Protein AF-A0A2Z6N8Q6-F1 (afdb_monomer_lite)

pLDDT: mean 92.44, std 11.27, range [33.12, 98.38]

Radius of gyration: 13.83 Å; chains: 1; bounding box: 42×29×34 Å

Secondary structure (DSSP, 8-state):
-------SSPPBSSSS-TTTHHHHTTT--SEEEEE-SS-TTTS-BTTB-HHHHHHHHHHHTSS-SEEEEEEESSGGG-TTS----HHHIIIIIHHHHTTSTTEEEEEEE-HHHHHHH-HHHHHTTT-

Sequence (127 aa):
MNADKTSYQPPQCPYPDAHLDTAIQTGLFDFVWVQFYNNPQCQYSSGNTANLVNAWNQWTSSAAKQVFLGVPANDAAAPSGGFIPSDVLISQVLPAIKGSAKYGGVMIWDRFNDGQSGYSNAIKGSV

InterPro domains:
  IPR001223 Glycoside hydrolase family 18, catalytic domain [PS51910] (1-127)
  IPR017853 Glycoside hydrolase superfamily [SSF51445] (11-123)

Foldseek 3Di:
DLDQDEDPDAFELPPPGPPCQVVQQVLSHQEGEYAQALDPQQADDVPDCPSVLVSLVRVLPISHQAYAYEAELDCVLGVSDRHDPLCCCQPPVCVSNVVRNRHPYYHYRDPVSCVVNVSCVSNVVRD

Structure (mmCIF, N/CA/C/O backbone):
data_AF-A0A2Z6N8Q6-F1
#
_entry.id   AF-A0A2Z6N8Q6-F1
#
loop_
_atom_site.group_PDB
_atom_site.id
_atom_site.type_symbol
_atom_site.label_atom_id
_atom_site.label_alt_id
_atom_site.label_comp_id
_atom_site.label_asym_id
_atom_site.label_entity_id
_atom_site.label_seq_id
_atom_site.pdbx_PDB_ins_code
_atom_site.Cartn_x
_atom_site.Cartn_y
_atom_site.Cartn_z
_atom_site.occupancy
_atom_site.B_iso_or_equiv
_atom_site.auth_seq_id
_atom_site.auth_comp_id
_atom_site.auth_asym_id
_atom_site.auth_atom_id
_atom_site.pdbx_PDB_model_num
ATOM 1 N N . MET A 1 1 ? -29.214 6.146 2.034 1.00 33.12 1 MET A N 1
ATOM 2 C CA . MET A 1 1 ? -27.988 6.399 1.253 1.00 33.12 1 MET A CA 1
ATOM 3 C C . MET A 1 1 ? -26.936 6.883 2.233 1.00 33.12 1 MET A C 1
ATOM 5 O O . MET A 1 1 ? -27.009 8.031 2.646 1.00 33.12 1 MET A O 1
ATOM 9 N N . ASN A 1 2 ? -26.044 6.006 2.690 1.00 38.56 2 ASN A N 1
ATOM 10 C CA . ASN A 1 2 ? -24.854 6.458 3.408 1.00 38.56 2 ASN A CA 1
ATOM 11 C C . ASN A 1 2 ? -23.833 6.769 2.322 1.00 38.56 2 ASN A C 1
ATOM 13 O O . ASN A 1 2 ? -23.451 5.868 1.585 1.00 38.56 2 ASN A O 1
ATOM 17 N N . ALA A 1 3 ? -23.513 8.046 2.139 1.00 46.75 3 ALA A N 1
ATOM 18 C CA . ALA A 1 3 ? -22.401 8.420 1.284 1.00 46.75 3 ALA A CA 1
ATOM 19 C C . ALA A 1 3 ? -21.127 7.865 1.927 1.00 46.75 3 ALA A C 1
ATOM 21 O O . ALA A 1 3 ? -20.883 8.155 3.102 1.00 46.75 3 ALA A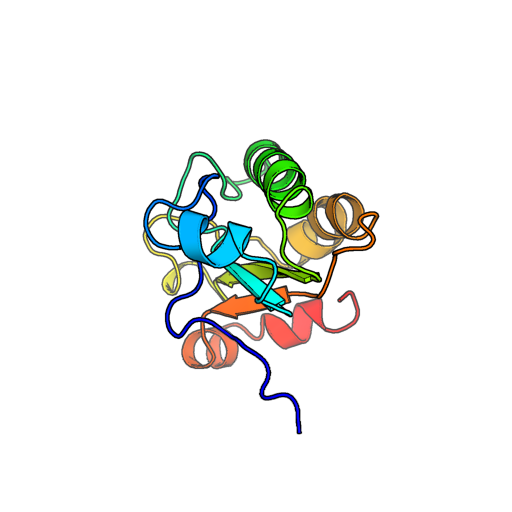 O 1
ATOM 22 N N . ASP A 1 4 ? -20.364 7.069 1.180 1.00 56.06 4 ASP A N 1
ATOM 23 C CA . ASP A 1 4 ? -19.046 6.605 1.603 1.00 56.06 4 ASP A CA 1
ATOM 24 C C . ASP A 1 4 ? -18.207 7.836 1.961 1.00 56.06 4 ASP A C 1
ATOM 26 O O . ASP A 1 4 ? -17.967 8.718 1.129 1.00 56.06 4 ASP A O 1
ATOM 30 N N . LYS A 1 5 ? -17.814 7.954 3.230 1.00 61.53 5 LYS A N 1
ATOM 31 C CA . LYS A 1 5 ? -17.002 9.087 3.679 1.00 61.53 5 LYS A CA 1
ATOM 32 C C . LYS A 1 5 ? -15.554 8.768 3.358 1.00 61.53 5 LYS A C 1
ATOM 34 O O . LYS A 1 5 ? -14.880 8.118 4.147 1.00 61.53 5 LYS A O 1
ATOM 39 N N . THR A 1 6 ? -15.092 9.205 2.193 1.00 60.78 6 THR A N 1
ATOM 40 C CA . THR A 1 6 ? -13.686 9.145 1.775 1.00 60.78 6 THR A CA 1
ATOM 41 C C . THR A 1 6 ? -13.063 10.538 1.815 1.00 60.78 6 THR A C 1
ATOM 43 O O . THR A 1 6 ? -13.693 11.516 1.415 1.00 60.78 6 THR A O 1
ATOM 46 N N . SER A 1 7 ? -11.820 10.644 2.286 1.00 60.69 7 SER A N 1
ATOM 47 C CA . SER A 1 7 ? -11.064 11.902 2.243 1.00 60.69 7 SER A CA 1
ATOM 48 C C . SER A 1 7 ? -10.609 12.194 0.809 1.00 60.69 7 SER A C 1
ATOM 50 O O . SER A 1 7 ? -10.206 11.275 0.100 1.00 60.69 7 SER A O 1
ATOM 52 N N . TYR A 1 8 ? -10.640 13.465 0.385 1.00 66.00 8 TYR A N 1
ATOM 53 C CA . TYR A 1 8 ? -10.129 13.893 -0.930 1.00 66.00 8 TYR A CA 1
ATOM 54 C C . TYR A 1 8 ? -8.608 13.712 -1.048 1.00 66.00 8 TYR A C 1
ATOM 56 O O . TYR A 1 8 ? -8.090 13.463 -2.134 1.00 66.00 8 TYR A O 1
ATOM 64 N N . GLN A 1 9 ? -7.893 13.814 0.076 1.00 77.44 9 GLN A N 1
ATOM 65 C CA . GLN A 1 9 ? -6.479 13.466 0.161 1.00 77.44 9 GLN A CA 1
ATOM 66 C C . GLN A 1 9 ? -6.318 12.175 0.969 1.00 77.44 9 GLN A C 1
ATOM 68 O O . GLN A 1 9 ? -6.786 12.121 2.109 1.00 77.44 9 GLN A O 1
ATOM 73 N N . PRO A 1 10 ? -5.686 11.132 0.411 1.00 87.56 10 PRO A N 1
ATOM 74 C CA . PRO A 1 10 ? -5.388 9.923 1.163 1.00 87.56 10 PRO A CA 1
ATOM 75 C C . PRO A 1 10 ? -4.301 10.190 2.223 1.00 87.56 10 PRO A C 1
ATOM 77 O O . PRO A 1 10 ? -3.358 10.929 1.931 1.00 87.56 10 PRO A O 1
ATOM 80 N N . PRO A 1 11 ? -4.383 9.600 3.432 1.00 93.44 11 PRO A N 1
ATOM 81 C CA . PRO A 1 11 ? -3.333 9.739 4.441 1.00 93.44 11 PRO A CA 1
ATOM 82 C C . PRO A 1 11 ? -1.996 9.158 3.964 1.00 93.44 11 PRO A C 1
ATOM 84 O O . PRO A 1 11 ? -1.958 8.222 3.159 1.00 93.44 11 PRO A O 1
ATOM 87 N N . GLN A 1 12 ? -0.893 9.697 4.473 1.00 95.62 12 GLN A N 1
ATOM 88 C CA . GLN A 1 12 ? 0.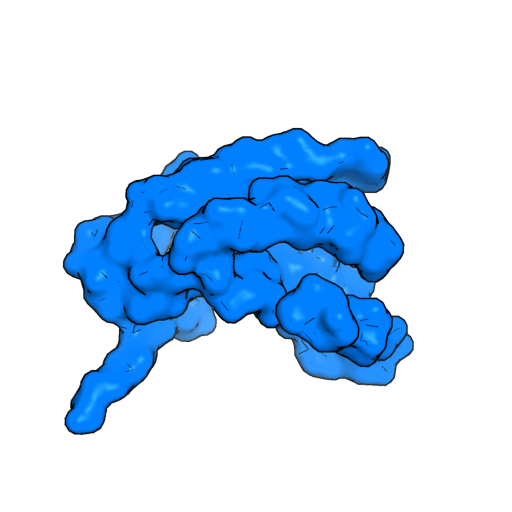445 9.143 4.259 1.00 95.62 12 GLN A CA 1
ATOM 89 C C . GLN A 1 12 ? 0.698 7.968 5.211 1.00 95.62 12 GLN A C 1
ATOM 91 O O . GLN A 1 12 ? 0.038 7.841 6.236 1.00 95.62 12 GLN A O 1
ATOM 96 N N . CYS A 1 13 ? 1.658 7.091 4.901 1.00 96.62 13 CYS A N 1
ATOM 97 C CA . CYS A 1 13 ? 1.931 5.935 5.758 1.00 96.62 13 CYS A CA 1
ATOM 98 C C . CYS A 1 13 ? 2.462 6.214 7.179 1.00 96.62 13 CYS A C 1
ATOM 100 O O . CYS A 1 13 ? 2.268 5.324 8.013 1.00 96.62 13 CYS A O 1
ATOM 102 N N . PRO A 1 14 ? 3.095 7.359 7.524 1.00 96.94 14 PRO A N 1
ATOM 103 C CA . PRO A 1 14 ? 3.461 7.624 8.912 1.00 96.94 14 PRO A CA 1
ATOM 104 C C . PRO A 1 14 ? 2.208 7.655 9.790 1.00 96.94 14 PRO A C 1
ATOM 106 O O . PRO A 1 14 ? 1.243 8.343 9.467 1.00 96.94 14 PRO A O 1
ATOM 109 N N . TYR A 1 15 ? 2.216 6.890 10.882 1.00 93.94 15 TYR A N 1
ATOM 110 C CA . TYR A 1 15 ? 1.088 6.803 11.805 1.00 93.94 15 TYR A CA 1
ATOM 111 C C . TYR A 1 15 ? 1.449 7.440 13.159 1.00 93.94 15 TYR A C 1
ATOM 113 O O . TYR A 1 15 ? 2.483 7.075 13.729 1.00 93.94 15 TYR A O 1
ATOM 121 N N . PRO A 1 16 ? 0.610 8.334 13.717 1.00 93.56 16 PRO A N 1
ATOM 122 C CA . PRO A 1 16 ? -0.636 8.858 13.140 1.00 93.56 16 PRO A CA 1
ATOM 123 C C . PRO A 1 16 ? -0.398 9.803 11.944 1.00 93.56 16 PRO A C 1
ATOM 125 O O . PRO A 1 16 ? 0.648 10.446 11.858 1.00 93.56 16 PRO A O 1
ATOM 128 N N . ASP A 1 17 ? -1.378 9.908 11.035 1.00 92.00 17 ASP A N 1
ATOM 129 C CA . ASP A 1 17 ? -1.300 10.855 9.911 1.00 92.00 17 ASP A CA 1
ATOM 130 C C . ASP A 1 17 ? -1.399 12.305 10.409 1.00 92.00 17 ASP A C 1
ATOM 132 O O . ASP A 1 17 ? -2.329 12.670 11.127 1.00 92.00 17 ASP A O 1
ATOM 136 N N . ALA A 1 18 ? -0.466 13.158 9.986 1.00 87.94 18 ALA A N 1
ATOM 137 C CA . ALA A 1 18 ? -0.338 14.521 10.502 1.00 87.94 18 ALA A CA 1
ATOM 138 C C . ALA A 1 18 ? -1.555 15.435 10.243 1.00 87.94 18 ALA A C 1
ATOM 140 O O . ALA A 1 18 ? -1.705 16.443 10.931 1.00 87.94 18 ALA A O 1
ATOM 141 N N . HIS A 1 19 ? -2.407 15.118 9.263 1.00 86.94 19 HIS A N 1
ATOM 142 C CA . HIS A 1 19 ? -3.512 15.985 8.841 1.00 86.94 19 HIS A CA 1
ATOM 143 C C . HIS A 1 19 ? -4.887 15.352 9.067 1.00 86.94 19 HIS A C 1
ATOM 145 O O . HIS A 1 19 ? -5.864 16.063 9.300 1.00 86.94 19 HIS A O 1
ATOM 151 N N . LEU A 1 20 ? -4.978 14.025 8.980 1.00 88.06 20 LEU A N 1
ATOM 152 C CA . LEU A 1 20 ? -6.237 13.289 8.966 1.00 88.06 20 LEU A CA 1
ATOM 153 C C . LEU A 1 20 ? -6.472 12.460 10.227 1.00 88.06 20 LEU A C 1
ATOM 155 O O . LEU A 1 20 ? -7.577 11.945 10.371 1.00 88.06 20 LEU A O 1
ATOM 159 N N . ASP A 1 21 ? -5.510 12.345 11.149 1.00 88.31 21 ASP A N 1
ATOM 160 C CA . ASP A 1 21 ? -5.653 11.506 12.350 1.00 88.31 21 ASP A CA 1
ATOM 161 C C . ASP A 1 21 ? -6.902 11.850 13.175 1.00 88.31 21 ASP A C 1
ATOM 163 O O . ASP A 1 21 ? -7.733 10.974 13.412 1.00 88.31 21 ASP A O 1
ATOM 167 N N . THR A 1 22 ? -7.132 13.129 13.493 1.00 87.31 22 THR A N 1
ATOM 168 C CA . THR A 1 22 ? -8.345 13.573 14.209 1.00 87.31 22 THR A CA 1
ATOM 169 C C . THR A 1 22 ? -9.627 13.134 13.501 1.00 87.31 22 THR A C 1
ATOM 171 O O . THR A 1 22 ? -10.601 12.742 14.141 1.00 87.31 22 THR A O 1
ATOM 174 N N . ALA A 1 23 ? -9.640 13.183 12.168 1.00 86.81 23 ALA A N 1
ATOM 175 C CA . ALA A 1 23 ? -10.796 12.797 11.373 1.00 86.81 23 ALA A CA 1
ATOM 176 C C . ALA A 1 23 ? -10.954 11.265 11.331 1.00 86.81 23 ALA A C 1
ATOM 178 O O . ALA A 1 23 ? -12.069 10.762 11.472 1.00 86.81 23 ALA A O 1
ATOM 179 N N . ILE A 1 24 ? -9.858 10.515 11.197 1.00 87.50 24 ILE A N 1
ATOM 180 C CA . ILE A 1 24 ? -9.836 9.047 11.222 1.00 87.50 24 ILE A CA 1
ATOM 181 C C . ILE A 1 24 ? -10.351 8.532 12.567 1.00 87.50 24 ILE A C 1
ATOM 183 O O . ILE A 1 24 ? -11.197 7.639 12.590 1.00 87.50 24 ILE A O 1
ATOM 187 N N . GLN A 1 25 ? -9.920 9.139 13.675 1.00 89.62 25 GLN A N 1
ATOM 188 C CA . GLN A 1 25 ? -10.322 8.763 15.032 1.00 89.62 25 GLN A CA 1
ATOM 189 C C . GLN A 1 25 ? -11.823 8.926 15.308 1.00 89.62 25 GLN A C 1
ATOM 191 O O . GLN A 1 25 ? -12.340 8.291 16.223 1.00 89.62 25 GLN A O 1
ATOM 196 N N . THR A 1 26 ? -12.557 9.694 14.493 1.00 88.50 26 THR A N 1
ATOM 197 C CA . THR A 1 26 ? -14.027 9.762 14.599 1.00 88.50 26 THR A CA 1
ATOM 198 C C . THR A 1 26 ? -14.716 8.426 14.299 1.00 88.50 26 THR A C 1
ATOM 200 O O . THR A 1 26 ? -15.891 8.264 14.625 1.00 88.50 26 THR A O 1
ATOM 203 N N . GLY A 1 27 ? -14.027 7.487 13.635 1.00 86.19 27 GLY A N 1
ATOM 204 C CA . GLY A 1 27 ? -14.604 6.216 13.188 1.00 86.19 27 GLY A CA 1
ATOM 205 C C . GLY A 1 27 ? -15.629 6.366 12.059 1.00 86.19 27 GLY A C 1
ATOM 206 O O . GLY A 1 27 ? -16.357 5.424 11.751 1.00 86.19 27 GLY A O 1
ATOM 207 N N . LEU A 1 28 ? -15.715 7.552 11.445 1.00 87.88 28 LEU A N 1
ATOM 208 C CA . LEU A 1 28 ? -16.678 7.843 10.384 1.00 87.88 28 LEU A CA 1
ATOM 209 C C . LEU A 1 28 ? -16.193 7.437 8.987 1.00 87.88 28 LEU A C 1
ATOM 211 O O . LEU A 1 28 ? -17.016 7.402 8.078 1.00 87.88 28 LEU A O 1
ATOM 215 N N . PHE A 1 29 ? -14.899 7.157 8.804 1.00 85.75 29 PHE A N 1
ATOM 216 C CA . PHE A 1 29 ? -14.352 6.695 7.526 1.00 85.75 29 PHE A CA 1
ATOM 217 C C . PHE A 1 29 ? -14.591 5.195 7.351 1.00 85.75 29 PHE A C 1
ATOM 219 O O . PHE A 1 29 ? -14.052 4.370 8.096 1.00 85.75 29 PHE A O 1
ATOM 226 N N . ASP A 1 30 ? -15.368 4.839 6.330 1.00 88.31 30 ASP A N 1
ATOM 227 C CA . ASP A 1 30 ? -15.554 3.443 5.935 1.00 88.31 30 ASP A CA 1
ATOM 228 C C . ASP A 1 30 ? -14.254 2.868 5.352 1.00 88.31 30 ASP A C 1
ATOM 230 O O . ASP A 1 30 ? -13.843 1.759 5.695 1.00 88.31 30 ASP A O 1
ATOM 234 N N . PHE A 1 31 ? -13.551 3.664 4.544 1.00 89.25 31 PHE A N 1
ATOM 235 C CA . PHE A 1 31 ? -12.334 3.250 3.854 1.00 89.25 31 PHE A CA 1
ATOM 236 C C . PHE A 1 31 ? -11.240 4.306 4.009 1.00 89.25 31 PHE A C 1
ATOM 238 O O . PHE A 1 31 ? -11.483 5.497 3.802 1.00 89.25 31 PHE A O 1
ATOM 245 N N . VAL A 1 32 ? -10.018 3.867 4.309 1.00 93.69 32 VAL A N 1
ATOM 246 C CA . VAL A 1 32 ? -8.815 4.709 4.251 1.00 93.69 32 VAL A CA 1
ATOM 247 C C . VAL A 1 32 ? -7.797 4.097 3.303 1.00 93.69 32 VAL A C 1
ATOM 249 O O . VAL A 1 32 ? -7.499 2.906 3.373 1.00 93.69 32 VAL A O 1
ATOM 252 N N . TRP A 1 33 ? -7.303 4.899 2.365 1.00 94.69 33 TRP A N 1
ATOM 253 C CA . TRP A 1 33 ? -6.366 4.455 1.336 1.00 94.69 33 TRP A CA 1
ATOM 254 C C . TRP A 1 33 ? -5.015 5.057 1.689 1.00 94.69 33 TRP A C 1
ATOM 256 O O . TRP A 1 33 ? -4.798 6.242 1.474 1.00 94.69 33 TRP A O 1
ATOM 266 N N . VAL A 1 34 ? -4.142 4.284 2.323 1.00 97.19 34 VAL A N 1
ATOM 267 C CA . VAL A 1 34 ? -2.913 4.821 2.919 1.00 97.19 34 VAL A CA 1
ATOM 268 C C . VAL A 1 34 ? -1.795 4.799 1.884 1.00 97.19 34 VAL A C 1
ATOM 270 O O . VAL A 1 34 ? -1.550 3.765 1.271 1.00 97.19 34 VAL A O 1
ATOM 273 N N . GLN A 1 35 ? -1.098 5.915 1.690 1.00 97.38 35 GLN A N 1
ATOM 274 C CA . GLN A 1 35 ? 0.002 6.022 0.728 1.00 97.38 35 GLN A CA 1
ATOM 275 C C . GLN A 1 35 ? 1.293 5.420 1.308 1.00 97.38 35 GLN A C 1
ATOM 277 O O . GLN A 1 35 ? 1.991 6.076 2.081 1.00 97.38 35 GLN A O 1
ATOM 282 N N . PHE A 1 36 ? 1.639 4.186 0.926 1.00 98.12 36 PHE A N 1
ATOM 283 C CA . PHE A 1 36 ? 2.868 3.490 1.346 1.00 98.12 36 PHE A CA 1
ATOM 284 C C . PHE A 1 36 ? 4.062 3.780 0.420 1.00 98.12 36 PHE A C 1
ATOM 286 O O . PHE A 1 36 ? 4.822 2.886 0.049 1.00 98.12 36 PHE A O 1
ATOM 293 N N . TYR A 1 37 ? 4.219 5.047 0.037 1.00 97.69 37 TYR A N 1
ATOM 294 C CA . TYR A 1 37 ? 5.280 5.545 -0.837 1.00 97.69 37 TYR A CA 1
ATOM 295 C C . TYR A 1 37 ? 5.646 6.995 -0.493 1.00 97.69 37 TYR A C 1
ATOM 297 O O . TYR A 1 37 ? 4.972 7.652 0.306 1.00 97.69 37 TYR A O 1
ATOM 305 N N . ASN A 1 38 ? 6.749 7.483 -1.065 1.00 96.56 38 ASN A N 1
ATOM 306 C CA . ASN A 1 38 ? 7.377 8.777 -0.774 1.00 96.56 38 ASN A CA 1
ATOM 307 C C . ASN A 1 38 ? 7.732 9.027 0.713 1.00 96.56 38 ASN A C 1
ATOM 309 O O . ASN A 1 38 ? 7.948 10.164 1.123 1.00 96.56 38 ASN A O 1
ATOM 313 N N . ASN A 1 39 ? 7.816 7.970 1.524 1.00 96.75 39 ASN A N 1
ATOM 314 C CA . ASN A 1 39 ? 8.076 8.004 2.961 1.00 96.75 39 ASN A CA 1
ATOM 315 C C . ASN A 1 39 ? 8.986 6.829 3.384 1.00 96.75 39 ASN A C 1
ATOM 317 O O . ASN A 1 39 ? 8.485 5.762 3.749 1.00 96.75 39 ASN A O 1
ATOM 321 N N . PRO A 1 40 ? 10.324 6.999 3.408 1.00 95.38 40 PRO A N 1
ATOM 322 C CA . PRO A 1 40 ? 11.292 5.928 3.705 1.00 95.38 40 PRO A CA 1
ATOM 323 C C . PRO A 1 40 ? 11.035 5.140 5.003 1.00 95.38 40 PRO A C 1
ATOM 325 O O . PRO A 1 40 ? 11.311 3.944 5.084 1.00 95.38 40 PRO A O 1
ATOM 328 N N . GLN A 1 41 ? 10.469 5.803 6.013 1.00 96.31 41 GLN A N 1
ATOM 329 C CA . GLN A 1 41 ? 10.150 5.225 7.324 1.00 96.31 41 GLN A CA 1
ATOM 330 C C . GLN A 1 41 ? 9.045 4.158 7.304 1.00 96.31 41 GLN A C 1
ATOM 332 O O . GLN A 1 41 ? 8.970 3.349 8.223 1.00 96.31 41 GLN A O 1
ATOM 337 N N . CYS A 1 42 ? 8.190 4.146 6.279 1.00 97.50 42 CYS A N 1
ATOM 338 C CA . CYS A 1 42 ? 7.017 3.270 6.212 1.00 97.50 42 CYS A CA 1
ATOM 339 C C . CYS A 1 42 ? 6.715 2.735 4.806 1.00 97.50 42 CYS A C 1
ATOM 341 O O . CYS A 1 42 ? 5.718 2.050 4.619 1.00 97.50 42 CYS A O 1
ATOM 343 N N . GLN A 1 43 ? 7.564 3.007 3.816 1.00 97.88 43 GLN A N 1
ATOM 344 C CA . GLN A 1 43 ? 7.458 2.433 2.475 1.00 97.88 43 GLN A CA 1
ATOM 345 C C . GLN A 1 43 ? 8.304 1.164 2.319 1.00 97.88 43 GLN A C 1
ATOM 347 O O . GLN A 1 43 ? 9.172 0.851 3.139 1.00 97.88 43 GLN A O 1
ATOM 352 N N . TYR A 1 44 ? 8.094 0.463 1.209 1.00 97.75 44 TYR A N 1
ATOM 353 C CA . TYR A 1 44 ? 9.005 -0.583 0.755 1.00 97.75 44 TYR A CA 1
ATOM 354 C C . TYR A 1 44 ? 10.350 0.004 0.304 1.00 97.75 44 TYR A C 1
ATOM 356 O O . TYR A 1 44 ? 10.396 1.001 -0.418 1.00 97.75 44 TYR A O 1
ATOM 364 N N . SER A 1 45 ? 11.446 -0.643 0.693 1.00 93.38 45 SER A N 1
ATOM 365 C CA . SER A 1 45 ? 12.800 -0.309 0.235 1.00 93.38 45 SER A CA 1
ATOM 366 C C . SER A 1 45 ? 13.439 -1.560 -0.346 1.00 93.38 45 SER A C 1
ATOM 368 O O . SER A 1 45 ? 13.573 -2.521 0.394 1.00 93.38 45 SER A O 1
ATOM 370 N N . SER A 1 46 ? 13.812 -1.561 -1.630 1.00 86.75 46 SER A N 1
ATOM 371 C CA . SER A 1 46 ? 14.435 -2.665 -2.392 1.00 86.75 46 SER A CA 1
ATOM 372 C C . SER A 1 46 ? 14.886 -3.889 -1.570 1.00 86.75 46 SER A C 1
ATOM 374 O O . SER A 1 46 ? 16.015 -3.945 -1.090 1.00 86.75 46 SER A O 1
ATOM 376 N N . GLY A 1 47 ? 13.998 -4.878 -1.423 1.00 87.25 47 GLY A N 1
ATOM 377 C CA . GLY A 1 47 ? 14.239 -6.136 -0.701 1.00 87.25 47 GLY A CA 1
ATOM 378 C C . GLY A 1 47 ? 13.820 -6.156 0.776 1.00 87.25 47 GLY A C 1
ATOM 379 O O . GLY A 1 47 ? 13.966 -7.182 1.433 1.00 87.25 47 GLY A O 1
ATOM 380 N N . ASN A 1 48 ? 13.285 -5.059 1.308 1.00 93.19 48 ASN A N 1
ATOM 381 C CA . ASN A 1 48 ? 12.860 -4.916 2.695 1.00 93.19 48 ASN A CA 1
ATOM 382 C C . ASN A 1 48 ? 11.413 -4.403 2.783 1.00 93.19 48 ASN A C 1
ATOM 384 O O . ASN A 1 48 ? 11.099 -3.263 2.428 1.00 93.19 48 ASN A O 1
ATOM 388 N N . THR A 1 49 ? 10.535 -5.261 3.303 1.00 96.75 49 THR A N 1
ATOM 389 C CA . THR A 1 49 ? 9.109 -4.988 3.535 1.00 96.75 49 THR A CA 1
ATOM 390 C C . THR A 1 49 ? 8.795 -4.605 4.985 1.00 96.75 49 THR A C 1
ATOM 392 O O . THR A 1 49 ? 7.659 -4.234 5.274 1.00 96.75 49 THR A O 1
ATOM 395 N N . ALA A 1 50 ? 9.767 -4.658 5.903 1.00 97.44 50 ALA A N 1
ATOM 396 C CA . ALA A 1 50 ? 9.531 -4.538 7.342 1.00 97.44 50 ALA A CA 1
ATOM 397 C C . ALA A 1 50 ? 8.916 -3.187 7.731 1.00 97.44 50 ALA A C 1
ATOM 399 O O . ALA A 1 50 ? 7.942 -3.156 8.477 1.00 97.44 50 ALA A O 1
ATOM 400 N N . ASN A 1 51 ? 9.428 -2.078 7.187 1.00 97.44 51 ASN A N 1
ATOM 401 C CA . ASN A 1 51 ? 8.893 -0.738 7.459 1.00 97.44 51 ASN A CA 1
ATOM 402 C C . ASN A 1 51 ? 7.421 -0.618 7.039 1.00 97.44 51 ASN A C 1
ATOM 404 O O . ASN A 1 51 ? 6.593 -0.128 7.806 1.00 97.44 51 ASN A O 1
ATOM 408 N N . LEU A 1 52 ? 7.091 -1.130 5.850 1.00 98.19 52 LEU A N 1
ATOM 409 C CA . LEU A 1 52 ? 5.727 -1.154 5.328 1.00 98.19 52 LEU A CA 1
ATOM 410 C C . LEU A 1 52 ? 4.811 -2.017 6.192 1.00 98.19 52 LEU A C 1
ATOM 412 O O . LEU A 1 52 ? 3.745 -1.556 6.589 1.00 98.19 52 LEU A O 1
ATOM 416 N N . VAL A 1 53 ? 5.218 -3.246 6.518 1.00 97.88 53 VAL A N 1
ATOM 417 C CA . VAL A 1 53 ? 4.401 -4.166 7.326 1.00 97.88 53 VAL A CA 1
ATOM 418 C C . VAL A 1 53 ? 4.198 -3.626 8.747 1.00 97.88 53 VAL A C 1
ATOM 420 O O . VAL A 1 53 ? 3.094 -3.701 9.284 1.00 97.88 53 VAL A O 1
ATOM 423 N N . ASN A 1 54 ? 5.221 -3.014 9.345 1.00 98.06 54 ASN A N 1
ATOM 424 C CA . ASN A 1 54 ? 5.112 -2.384 10.661 1.00 98.06 54 ASN A CA 1
ATOM 425 C C . ASN A 1 54 ? 4.117 -1.218 10.647 1.00 98.06 54 ASN A C 1
ATOM 427 O O . ASN A 1 54 ? 3.239 -1.152 11.508 1.00 98.06 54 ASN A O 1
ATOM 431 N N . ALA A 1 55 ? 4.207 -0.337 9.649 1.00 98.06 55 ALA A N 1
ATOM 432 C CA . ALA A 1 55 ? 3.252 0.753 9.484 1.00 98.06 55 ALA A CA 1
ATOM 433 C C . ALA A 1 55 ? 1.836 0.228 9.187 1.00 98.06 55 ALA A C 1
ATOM 435 O O . ALA A 1 55 ? 0.865 0.712 9.764 1.00 98.06 55 ALA A O 1
ATOM 436 N N .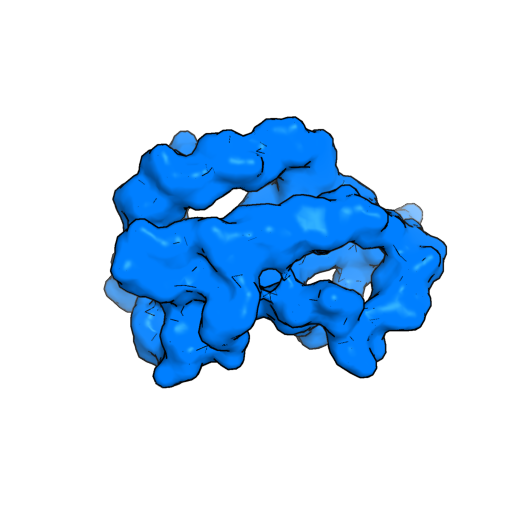 TRP A 1 56 ? 1.693 -0.813 8.363 1.00 98.25 56 TRP A N 1
ATOM 437 C CA . TRP A 1 56 ? 0.407 -1.469 8.110 1.00 98.25 56 TRP A CA 1
ATOM 438 C C . TRP A 1 56 ? -0.257 -1.951 9.406 1.00 98.25 56 TRP A C 1
ATOM 440 O O . TRP A 1 56 ? -1.436 -1.681 9.640 1.00 98.25 56 TRP A O 1
ATOM 450 N N . ASN A 1 57 ? 0.502 -2.599 10.291 1.00 97.56 57 ASN A N 1
ATOM 451 C CA . ASN A 1 57 ? -0.010 -3.069 11.579 1.00 97.56 57 ASN A CA 1
ATOM 452 C C . ASN A 1 57 ? -0.525 -1.915 12.461 1.00 97.56 57 ASN A C 1
ATOM 454 O O . ASN A 1 57 ? -1.573 -2.048 13.098 1.00 97.56 57 ASN A O 1
ATOM 458 N N . GLN A 1 58 ? 0.137 -0.755 12.435 1.00 97.56 58 GLN A N 1
ATOM 459 C CA . GLN A 1 58 ? -0.358 0.458 13.098 1.00 97.56 58 GLN A CA 1
ATOM 460 C C . GLN A 1 58 ? -1.673 0.941 12.468 1.00 97.56 58 GLN A C 1
ATOM 462 O O . GLN A 1 58 ? -2.664 1.138 13.171 1.00 97.56 58 GLN A O 1
ATOM 467 N N . TRP A 1 59 ? -1.734 1.027 11.138 1.00 97.00 59 TRP A N 1
ATOM 468 C CA . TRP A 1 59 ? -2.927 1.460 10.405 1.00 97.00 59 TRP A CA 1
ATOM 469 C C . TRP A 1 59 ? -4.142 0.554 10.610 1.00 97.00 59 TRP A C 1
ATOM 471 O O . TRP A 1 59 ? -5.266 1.043 10.743 1.00 97.00 59 TRP A O 1
ATOM 481 N N . THR A 1 60 ? -3.946 -0.760 10.711 1.00 95.69 60 THR A N 1
ATOM 482 C CA . THR A 1 60 ? -5.045 -1.694 11.017 1.00 95.69 60 THR A CA 1
ATOM 483 C C . THR A 1 60 ? -5.598 -1.532 12.439 1.00 95.69 60 THR A C 1
ATOM 485 O O . THR A 1 60 ? -6.726 -1.945 12.711 1.00 95.69 60 THR A O 1
ATOM 488 N N . SER A 1 61 ? -4.879 -0.847 13.329 1.00 94.19 61 SER A N 1
ATOM 489 C CA . SER A 1 61 ? -5.361 -0.487 14.670 1.00 94.19 61 SER A CA 1
ATOM 490 C C . SER A 1 61 ? -6.165 0.825 14.701 1.00 94.19 61 SER A C 1
ATOM 492 O O . SER A 1 61 ? -6.735 1.158 15.736 1.00 94.19 61 SER A O 1
ATOM 494 N N . SER A 1 62 ? -6.264 1.552 13.579 1.00 93.12 62 SER A N 1
ATOM 495 C CA . SER A 1 62 ? -7.036 2.803 13.472 1.00 93.12 62 SER A CA 1
ATOM 496 C C . SER A 1 62 ? -8.551 2.598 13.615 1.00 93.12 62 SER A C 1
ATOM 498 O O . SER A 1 62 ? -9.054 1.478 13.535 1.00 93.12 62 SER A O 1
ATOM 500 N N . ALA A 1 63 ? -9.320 3.678 13.769 1.00 92.88 63 ALA A N 1
ATOM 501 C CA . ALA A 1 63 ? -10.782 3.603 13.864 1.00 92.88 63 ALA A CA 1
ATOM 502 C C . ALA A 1 63 ? -11.501 3.387 12.510 1.00 92.88 63 ALA A C 1
ATOM 504 O O . ALA A 1 63 ? -12.722 3.239 12.489 1.00 92.88 63 ALA A O 1
ATOM 505 N N . ALA A 1 64 ? -10.775 3.335 11.386 1.00 91.12 64 ALA A N 1
ATOM 506 C CA . ALA A 1 64 ? -11.359 3.047 10.075 1.00 91.12 64 ALA A CA 1
ATOM 507 C C . ALA A 1 64 ? -11.854 1.591 9.972 1.00 91.12 64 ALA A C 1
ATOM 509 O O . ALA A 1 64 ? -11.274 0.683 10.583 1.00 91.12 64 ALA A O 1
ATOM 510 N N . LYS A 1 65 ? -12.903 1.356 9.168 1.00 91.94 65 LYS A N 1
ATOM 511 C CA . LYS A 1 65 ? -13.452 -0.000 8.967 1.00 91.94 65 LYS A CA 1
ATOM 512 C C . LYS A 1 65 ? -12.561 -0.856 8.068 1.00 91.94 65 LYS A C 1
ATOM 514 O O . LYS A 1 65 ? -12.293 -2.003 8.416 1.00 91.94 65 LYS A O 1
ATOM 519 N N . GLN A 1 66 ? -12.079 -0.305 6.953 1.00 95.25 66 GLN A N 1
ATOM 520 C CA . GLN A 1 66 ? -11.101 -0.968 6.087 1.00 95.25 66 GLN A CA 1
ATOM 521 C C . GLN A 1 66 ? -9.935 -0.049 5.722 1.00 95.25 66 GLN A C 1
ATOM 523 O O . GLN A 1 66 ? -10.084 1.164 5.565 1.00 95.25 66 GLN A O 1
ATOM 528 N N . VAL A 1 67 ? -8.775 -0.670 5.537 1.00 96.75 67 VAL A N 1
ATOM 529 C CA . VAL A 1 67 ? -7.516 -0.053 5.133 1.00 96.75 67 VAL A CA 1
ATOM 530 C C . VAL A 1 67 ? -7.111 -0.639 3.783 1.00 96.75 67 VAL A C 1
ATOM 532 O O . VAL A 1 67 ? -7.089 -1.857 3.602 1.00 96.75 67 VAL A O 1
ATOM 535 N N . PHE A 1 68 ? -6.781 0.228 2.834 1.00 97.56 68 PHE A N 1
ATOM 536 C CA . PHE A 1 68 ? -6.267 -0.136 1.517 1.00 97.56 68 PHE A CA 1
ATOM 537 C C . PHE A 1 68 ? -4.783 0.211 1.432 1.00 97.56 68 PHE A C 1
ATOM 539 O O . PHE A 1 68 ? -4.361 1.287 1.864 1.00 97.56 68 PHE A O 1
ATOM 546 N N . LEU A 1 69 ? -3.999 -0.697 0.851 1.00 98.31 69 LEU A N 1
ATOM 547 C CA . LEU A 1 69 ? -2.578 -0.488 0.591 1.00 98.31 69 LEU A CA 1
ATOM 548 C C . LEU A 1 69 ? -2.417 0.396 -0.652 1.00 98.31 69 LEU A C 1
ATOM 550 O O . LEU A 1 69 ? -2.629 -0.073 -1.766 1.00 98.31 69 LEU A O 1
ATOM 554 N N . GLY A 1 70 ? -2.047 1.662 -0.482 1.00 98.06 70 GLY A N 1
ATOM 555 C CA . GLY A 1 70 ? -1.705 2.561 -1.581 1.00 98.06 70 GLY A CA 1
ATOM 556 C C . GLY A 1 70 ? -0.279 2.342 -2.067 1.00 98.06 70 GLY A C 1
ATOM 557 O O . GLY A 1 70 ? 0.664 2.522 -1.297 1.00 98.06 70 GLY A O 1
ATOM 558 N N . VAL A 1 71 ? -0.119 1.993 -3.341 1.00 98.19 71 VAL A N 1
ATOM 559 C CA . VAL A 1 71 ? 1.176 1.749 -3.992 1.00 98.19 71 VAL A CA 1
ATOM 560 C C . VAL A 1 71 ? 1.289 2.557 -5.283 1.00 98.19 71 VAL A C 1
ATOM 562 O O . VAL A 1 71 ? 0.274 2.781 -5.950 1.00 98.19 71 VAL A O 1
ATOM 565 N N . PRO A 1 72 ? 2.496 2.983 -5.679 1.00 97.94 72 PRO A N 1
ATOM 566 C CA . PRO A 1 72 ? 2.686 3.622 -6.964 1.00 97.94 72 PRO A CA 1
ATOM 567 C C . PRO A 1 72 ? 2.705 2.566 -8.079 1.00 97.94 72 PRO A C 1
ATOM 569 O O . PRO A 1 72 ? 3.136 1.432 -7.872 1.00 97.94 72 PRO A O 1
ATOM 572 N N . ALA A 1 73 ? 2.240 2.925 -9.272 1.00 98.06 73 ALA A N 1
ATOM 573 C CA . ALA A 1 73 ? 2.147 2.017 -10.414 1.00 98.06 73 ALA A CA 1
ATOM 574 C C . ALA A 1 73 ? 3.505 1.737 -11.085 1.00 98.06 73 ALA A C 1
ATOM 576 O O . ALA A 1 73 ? 3.632 0.786 -11.858 1.00 98.06 73 ALA A O 1
ATOM 577 N N . ASN A 1 74 ? 4.498 2.594 -10.845 1.00 97.38 74 ASN A N 1
ATOM 578 C CA . ASN A 1 74 ? 5.891 2.481 -11.277 1.00 97.38 74 ASN A CA 1
ATOM 579 C C . ASN A 1 74 ? 6.762 3.441 -10.436 1.00 97.38 74 ASN A C 1
ATOM 581 O O . ASN A 1 74 ? 6.237 4.236 -9.654 1.00 97.38 74 ASN A O 1
ATOM 585 N N . ASP A 1 75 ? 8.082 3.411 -10.626 1.00 96.19 75 ASP A N 1
ATOM 586 C CA . ASP A 1 75 ? 9.009 4.330 -9.946 1.00 96.19 75 ASP A CA 1
ATOM 587 C C . ASP A 1 75 ? 8.751 5.813 -10.275 1.00 96.19 75 ASP A C 1
ATOM 589 O O . ASP A 1 75 ? 8.917 6.679 -9.418 1.00 96.19 75 ASP A O 1
ATOM 593 N N . ALA A 1 76 ? 8.298 6.126 -11.494 1.00 96.31 76 ALA A N 1
ATOM 594 C CA . ALA A 1 76 ? 8.034 7.505 -11.915 1.00 96.31 76 ALA A CA 1
ATOM 595 C C . ALA A 1 76 ? 6.865 8.154 -11.149 1.00 96.31 76 ALA A C 1
ATOM 597 O O . ALA A 1 76 ? 6.860 9.368 -10.946 1.00 96.31 76 ALA A O 1
ATOM 598 N N . ALA A 1 77 ? 5.897 7.356 -10.690 1.00 95.75 77 ALA A N 1
ATOM 599 C CA . ALA A 1 77 ? 4.759 7.818 -9.899 1.00 95.75 77 ALA A CA 1
ATOM 600 C C . ALA A 1 77 ? 5.120 8.139 -8.434 1.00 95.75 77 ALA A C 1
ATOM 602 O O . ALA A 1 77 ? 4.349 8.813 -7.748 1.00 95.75 77 ALA A O 1
ATOM 603 N N . ALA A 1 78 ? 6.281 7.684 -7.952 1.00 95.31 78 ALA A N 1
ATOM 604 C CA . ALA A 1 78 ? 6.777 7.937 -6.601 1.00 95.31 78 ALA A CA 1
ATOM 605 C C . ALA A 1 78 ? 8.272 8.300 -6.628 1.00 95.31 78 ALA A C 1
ATOM 607 O O . ALA A 1 78 ? 9.125 7.466 -6.316 1.00 95.31 78 ALA A O 1
ATOM 608 N N . PRO A 1 79 ? 8.618 9.555 -6.969 1.00 92.88 79 PRO A N 1
ATOM 609 C CA . PRO A 1 79 ? 10.009 9.977 -7.142 1.00 92.88 79 PRO A CA 1
ATOM 610 C C . PRO A 1 79 ? 10.851 9.893 -5.858 1.00 92.88 79 PRO A C 1
ATOM 612 O O . PRO A 1 79 ? 12.077 9.909 -5.932 1.00 92.88 79 PRO A O 1
ATOM 615 N N . SER A 1 80 ? 10.226 9.796 -4.679 1.00 95.00 80 SER A N 1
ATOM 616 C CA . SER A 1 80 ? 10.912 9.581 -3.395 1.00 95.00 80 SER A CA 1
ATOM 617 C C . SER A 1 80 ? 10.917 8.105 -2.952 1.00 95.00 80 SER A C 1
ATOM 619 O O . SER A 1 80 ? 11.284 7.787 -1.817 1.00 95.00 80 SER A O 1
ATOM 621 N N . GLY A 1 81 ? 10.550 7.192 -3.853 1.00 95.81 81 GLY A N 1
ATOM 622 C CA . GLY A 1 81 ? 10.592 5.746 -3.666 1.00 95.81 81 GLY A CA 1
ATOM 623 C C . GLY A 1 81 ? 9.298 5.143 -3.120 1.00 95.81 81 GLY A C 1
ATOM 624 O O . GLY A 1 81 ? 8.297 5.823 -2.901 1.00 95.81 81 GLY A O 1
ATOM 625 N N . GLY A 1 82 ? 9.335 3.827 -2.899 1.00 96.94 82 GLY A N 1
ATOM 626 C CA . GLY A 1 82 ? 8.191 3.039 -2.430 1.00 96.94 82 GLY A CA 1
ATOM 627 C C . GLY A 1 82 ? 7.500 2.214 -3.516 1.00 96.94 82 GLY A C 1
ATOM 628 O O . GLY A 1 82 ? 6.519 1.537 -3.216 1.00 96.94 82 GLY A O 1
ATOM 629 N N . PHE A 1 83 ? 8.004 2.222 -4.756 1.00 97.75 83 PHE A N 1
ATOM 630 C CA . PHE A 1 83 ? 7.554 1.271 -5.768 1.00 97.75 83 PHE A CA 1
ATOM 631 C C . PHE A 1 83 ? 7.928 -0.157 -5.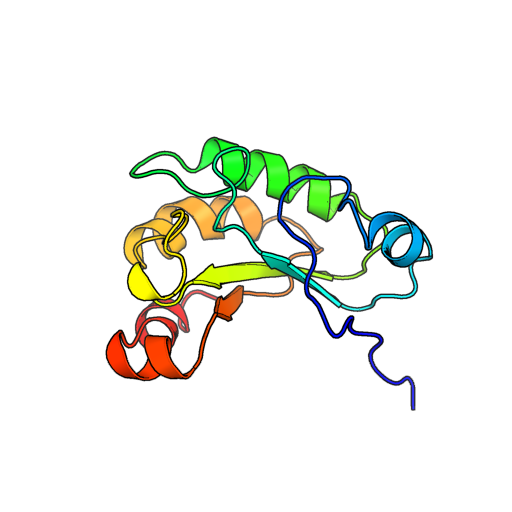382 1.00 97.75 83 PHE A C 1
ATOM 633 O O . PHE A 1 83 ? 9.075 -0.452 -5.046 1.00 97.75 83 PHE A O 1
ATOM 640 N N . ILE A 1 84 ? 6.932 -1.037 -5.426 1.00 98.06 84 ILE A N 1
ATOM 641 C CA . ILE A 1 84 ? 7.061 -2.448 -5.082 1.00 98.06 84 ILE A CA 1
ATOM 642 C C . ILE A 1 84 ? 6.976 -3.230 -6.391 1.00 98.06 84 ILE A C 1
ATOM 644 O O . ILE A 1 84 ? 5.968 -3.117 -7.080 1.00 98.06 84 ILE A O 1
ATOM 648 N N . PRO A 1 85 ? 7.979 -4.036 -6.762 1.00 97.56 85 PRO A N 1
ATOM 649 C CA . PRO A 1 85 ? 7.836 -4.953 -7.885 1.00 97.56 85 PRO A CA 1
ATOM 650 C C . PRO A 1 85 ? 6.644 -5.896 -7.676 1.00 97.56 85 PRO A C 1
ATOM 652 O O . PRO A 1 85 ? 6.394 -6.353 -6.559 1.00 97.56 85 PRO A O 1
ATOM 655 N N . SER A 1 86 ? 5.891 -6.190 -8.740 1.00 97.88 86 SER A N 1
ATOM 656 C CA . SER A 1 86 ? 4.642 -6.964 -8.630 1.00 97.88 86 SER A CA 1
ATOM 657 C C . SER A 1 86 ? 4.841 -8.352 -8.005 1.00 97.88 86 SER A C 1
ATOM 659 O O . SER A 1 86 ? 4.026 -8.786 -7.194 1.00 97.88 86 SER A O 1
ATOM 661 N N . ASP A 1 87 ? 5.956 -9.019 -8.305 1.00 97.62 87 ASP A N 1
ATOM 662 C CA . ASP A 1 87 ? 6.341 -10.304 -7.727 1.00 97.62 87 ASP A CA 1
ATOM 663 C C . ASP A 1 87 ? 6.604 -10.193 -6.219 1.00 97.62 87 ASP A C 1
ATOM 665 O O . ASP A 1 87 ? 6.159 -11.049 -5.454 1.00 97.62 87 ASP A O 1
ATOM 669 N N . VAL A 1 88 ? 7.242 -9.110 -5.768 1.00 97.88 88 VAL A N 1
ATOM 670 C CA . VAL A 1 88 ? 7.479 -8.825 -4.344 1.00 97.88 88 VAL A CA 1
ATOM 671 C C . VAL A 1 88 ? 6.172 -8.484 -3.629 1.00 97.88 88 VAL A C 1
ATOM 673 O O . VAL A 1 88 ? 5.918 -8.998 -2.536 1.00 97.88 88 VAL A O 1
ATOM 676 N N . LEU A 1 89 ? 5.308 -7.666 -4.243 1.00 98.06 89 LEU A N 1
ATOM 677 C CA . LEU A 1 89 ? 3.989 -7.355 -3.690 1.00 98.06 89 LEU A CA 1
ATOM 678 C C . LEU A 1 89 ? 3.194 -8.648 -3.460 1.00 98.06 89 LEU A C 1
ATOM 680 O O . LEU A 1 89 ? 2.671 -8.858 -2.368 1.00 98.06 89 LEU A O 1
ATOM 684 N N . ILE A 1 90 ? 3.157 -9.536 -4.456 1.00 98.38 90 ILE A N 1
ATOM 685 C CA . ILE A 1 90 ? 2.401 -10.793 -4.406 1.00 98.38 90 ILE A CA 1
ATOM 686 C C . ILE A 1 90 ? 3.008 -11.796 -3.421 1.00 98.38 90 ILE A C 1
ATOM 688 O O . ILE A 1 90 ? 2.271 -12.412 -2.656 1.00 98.38 90 ILE A O 1
ATOM 692 N N . SER A 1 91 ? 4.328 -11.986 -3.440 1.00 97.69 91 SER A N 1
ATOM 693 C CA . SER A 1 91 ? 4.984 -13.059 -2.679 1.00 97.69 91 SER A CA 1
ATOM 694 C C . SER A 1 91 ? 5.325 -12.692 -1.234 1.00 97.69 91 SER A C 1
ATOM 696 O O . SER A 1 91 ? 5.441 -13.591 -0.405 1.00 97.69 91 SER A O 1
ATOM 698 N N . GLN A 1 92 ? 5.479 -11.403 -0.911 1.00 97.50 92 GLN A N 1
ATOM 699 C CA . GLN A 1 92 ? 5.964 -10.966 0.405 1.00 97.50 92 GLN A CA 1
ATOM 700 C C . GLN A 1 92 ? 4.984 -10.041 1.125 1.00 97.50 92 GLN A C 1
ATOM 702 O O . GLN A 1 92 ? 4.714 -10.233 2.309 1.00 97.50 92 GLN A O 1
ATOM 707 N N . VAL A 1 93 ? 4.434 -9.040 0.433 1.00 97.75 93 VAL A N 1
ATOM 708 C CA . VAL A 1 93 ? 3.610 -8.009 1.084 1.00 97.75 93 VAL A CA 1
ATOM 709 C C . VAL A 1 93 ? 2.173 -8.483 1.287 1.00 97.75 93 VAL A C 1
ATOM 711 O O . VAL A 1 93 ? 1.681 -8.453 2.413 1.00 97.75 93 VAL A O 1
ATOM 714 N N . LEU A 1 94 ? 1.496 -8.956 0.233 1.00 98.00 94 LEU A N 1
ATOM 715 C CA . LEU A 1 94 ? 0.104 -9.412 0.323 1.00 98.00 94 LEU A CA 1
ATOM 716 C C . LEU A 1 94 ? -0.095 -10.513 1.383 1.00 98.00 94 LEU A C 1
ATOM 718 O O . LEU A 1 94 ? -1.019 -10.365 2.184 1.00 98.00 94 LEU A O 1
ATOM 722 N N . PRO A 1 95 ? 0.758 -11.555 1.485 1.00 97.88 95 PRO A N 1
ATOM 723 C CA . PRO A 1 95 ? 0.629 -12.567 2.534 1.00 97.88 95 PRO A CA 1
ATOM 724 C C . PRO A 1 95 ? 0.748 -11.995 3.951 1.00 97.88 95 PRO A C 1
ATOM 726 O O . PRO A 1 95 ? 0.078 -12.481 4.859 1.00 97.88 95 PRO A O 1
ATOM 729 N N . ALA A 1 96 ? 1.558 -10.948 4.143 1.00 97.06 96 ALA A N 1
ATOM 730 C CA . ALA A 1 96 ? 1.737 -10.308 5.443 1.00 97.06 96 ALA A CA 1
ATOM 731 C C . ALA A 1 96 ? 0.534 -9.441 5.851 1.00 97.06 96 ALA A C 1
ATOM 733 O O . ALA A 1 96 ? 0.207 -9.365 7.033 1.00 97.06 96 ALA A O 1
ATOM 734 N N . ILE A 1 97 ? -0.137 -8.792 4.892 1.00 97.25 97 ILE A N 1
ATOM 735 C CA . ILE A 1 97 ? -1.193 -7.813 5.195 1.00 97.25 97 ILE A CA 1
ATOM 736 C C . ILE A 1 97 ? -2.617 -8.380 5.113 1.00 97.25 97 ILE A C 1
ATOM 738 O O . ILE A 1 97 ? -3.499 -7.922 5.845 1.00 97.25 97 ILE A O 1
ATOM 742 N N . LYS A 1 98 ? -2.849 -9.398 4.269 1.00 97.00 98 LYS A N 1
ATOM 743 C CA . LYS A 1 98 ? -4.179 -9.993 4.028 1.00 97.00 98 LYS A CA 1
ATOM 744 C C . LYS A 1 98 ? -4.760 -10.745 5.224 1.00 97.00 98 LYS A C 1
ATOM 746 O O . LYS A 1 98 ? -5.961 -10.985 5.256 1.00 97.00 98 LYS A O 1
ATOM 751 N N . GLY A 1 99 ? -3.937 -11.097 6.213 1.00 95.12 99 GLY A N 1
ATOM 752 C CA . GLY A 1 99 ? -4.411 -11.704 7.460 1.00 95.12 99 GLY A CA 1
ATOM 753 C C . GLY A 1 99 ? -5.244 -10.754 8.331 1.00 95.12 99 GLY A C 1
ATOM 754 O O . GLY A 1 99 ? -5.954 -11.207 9.226 1.00 95.12 99 GLY A O 1
ATOM 755 N N . SER A 1 100 ? -5.184 -9.441 8.082 1.00 96.50 100 SER A N 1
ATOM 756 C CA . SER A 1 100 ? -5.995 -8.465 8.808 1.00 96.50 100 SER A CA 1
ATOM 757 C C . SER A 1 100 ? -7.438 -8.456 8.309 1.00 96.50 100 SER A C 1
ATOM 759 O O . SER A 1 100 ? -7.688 -8.248 7.124 1.00 96.50 100 SER A O 1
ATOM 761 N N . ALA A 1 101 ? -8.403 -8.542 9.229 1.00 96.56 101 ALA A N 1
ATOM 762 C CA . ALA A 1 101 ? -9.827 -8.377 8.915 1.00 96.56 101 ALA A CA 1
ATOM 763 C C . ALA A 1 101 ? -10.170 -6.986 8.340 1.00 96.56 101 ALA A C 1
ATOM 765 O O . ALA A 1 101 ? -11.244 -6.806 7.771 1.00 96.56 101 ALA A O 1
ATOM 766 N N . LYS A 1 102 ? -9.267 -6.005 8.481 1.00 96.25 102 LYS A N 1
ATOM 767 C CA . LYS A 1 102 ? -9.416 -4.665 7.902 1.00 96.25 102 LYS A CA 1
ATOM 768 C C . LYS A 1 102 ? -8.802 -4.519 6.515 1.00 96.25 102 LYS A C 1
ATOM 770 O O . LYS A 1 102 ? -8.881 -3.430 5.956 1.00 96.25 102 LYS A O 1
ATOM 775 N N . TYR A 1 103 ? -8.179 -5.555 5.954 1.00 97.69 103 TYR A N 1
ATOM 776 C CA . TYR A 1 103 ? -7.666 -5.485 4.590 1.00 97.69 103 TYR A CA 1
ATOM 777 C C . TYR A 1 103 ? -8.817 -5.223 3.605 1.00 97.69 103 TYR A C 1
ATOM 779 O O . TYR A 1 103 ? -9.747 -6.021 3.498 1.00 97.69 103 TYR A O 1
ATOM 787 N N . GLY A 1 104 ? -8.762 -4.085 2.912 1.00 96.56 104 GLY A N 1
ATOM 788 C CA . GLY A 1 104 ? -9.758 -3.689 1.913 1.00 96.56 104 GLY A CA 1
ATOM 789 C C . GLY A 1 104 ? -9.327 -3.942 0.469 1.00 96.56 104 GLY A C 1
ATOM 790 O O . GLY A 1 104 ? -10.177 -4.097 -0.401 1.00 96.56 104 GLY A O 1
ATOM 791 N N . GLY A 1 105 ? -8.019 -4.001 0.206 1.00 97.12 105 GLY A N 1
ATOM 792 C CA . GLY A 1 105 ? -7.473 -4.140 -1.142 1.00 97.12 105 GLY A CA 1
ATOM 793 C C . GLY A 1 105 ? -6.228 -3.286 -1.366 1.00 97.12 105 GLY A C 1
ATOM 794 O O . GLY A 1 105 ? -5.543 -2.880 -0.423 1.00 97.12 105 GLY A O 1
ATOM 795 N N . VAL A 1 106 ? -5.946 -3.004 -2.638 1.00 97.94 106 VAL A N 1
ATOM 796 C CA . VAL A 1 106 ? -4.813 -2.187 -3.092 1.00 97.94 106 VAL A CA 1
ATOM 797 C C . VAL A 1 106 ? -5.336 -0.977 -3.865 1.00 97.94 106 VAL A C 1
ATOM 799 O O . VAL A 1 106 ? -6.180 -1.120 -4.746 1.00 97.94 106 VAL A O 1
ATOM 802 N N . MET A 1 107 ? -4.823 0.209 -3.545 1.00 97.00 107 MET A N 1
ATOM 803 C CA . MET A 1 107 ? -5.017 1.439 -4.314 1.00 97.00 107 MET A CA 1
ATOM 804 C C . MET A 1 107 ? -3.757 1.690 -5.147 1.00 97.00 107 MET A C 1
ATOM 806 O O . MET A 1 107 ? -2.648 1.576 -4.630 1.00 97.00 107 MET A O 1
ATOM 810 N N . ILE A 1 108 ? -3.918 2.007 -6.432 1.00 97.69 108 ILE A N 1
ATOM 811 C CA . ILE A 1 108 ? -2.798 2.218 -7.356 1.00 97.69 108 ILE A CA 1
ATOM 812 C C . ILE A 1 108 ? -2.738 3.693 -7.748 1.00 97.69 108 ILE A C 1
ATOM 814 O O . ILE A 1 108 ? -3.675 4.224 -8.347 1.00 97.69 108 ILE A O 1
ATOM 818 N N . TRP A 1 109 ? -1.612 4.333 -7.441 1.00 95.94 109 TRP A N 1
ATOM 819 C CA . TRP A 1 109 ? -1.289 5.691 -7.860 1.00 95.94 109 TRP A CA 1
ATOM 820 C C . TRP A 1 109 ? -0.326 5.658 -9.057 1.00 95.94 109 TRP A C 1
ATOM 822 O O . TRP A 1 109 ? 0.825 5.268 -8.932 1.00 95.94 109 TRP A O 1
ATOM 832 N N . ASP A 1 110 ? -0.701 6.028 -10.268 1.00 96.44 110 ASP A N 1
ATOM 833 C CA . ASP A 1 110 ? -1.978 6.535 -10.754 1.00 96.44 110 ASP A CA 1
ATOM 834 C C . ASP A 1 110 ? -2.364 5.806 -12.052 1.00 96.44 110 ASP A C 1
ATOM 836 O O . ASP A 1 110 ? -1.631 4.956 -12.565 1.00 96.44 110 ASP A O 1
ATOM 840 N N . ARG A 1 111 ? -3.524 6.150 -12.623 1.00 96.12 111 ARG A N 1
ATOM 841 C CA . ARG A 1 111 ? -4.011 5.523 -13.859 1.00 96.12 111 ARG A CA 1
ATOM 842 C C . ARG A 1 111 ? -3.088 5.754 -15.062 1.00 96.12 111 ARG A C 1
ATOM 844 O O . ARG A 1 111 ? -3.041 4.893 -15.946 1.00 96.12 111 ARG A O 1
ATOM 851 N N . PHE A 1 112 ? -2.410 6.899 -15.131 1.00 97.50 112 PHE A N 1
ATOM 852 C CA . PHE A 1 112 ? -1.530 7.256 -16.245 1.00 97.50 112 PHE A CA 1
ATOM 853 C C . PHE A 1 112 ? -0.283 6.370 -16.255 1.00 97.50 112 PHE A C 1
ATOM 855 O O . PHE A 1 112 ? 0.074 5.801 -17.288 1.00 97.50 112 PHE A O 1
ATOM 862 N N . ASN A 1 113 ? 0.337 6.198 -15.093 1.00 97.94 113 ASN A N 1
ATOM 863 C CA . ASN A 1 113 ? 1.489 5.333 -14.904 1.00 97.94 113 ASN A CA 1
ATOM 864 C C . ASN A 1 113 ? 1.108 3.854 -15.023 1.00 97.94 113 ASN A C 1
ATOM 866 O O . ASN A 1 113 ? 1.806 3.104 -15.702 1.00 97.94 113 ASN A O 1
ATOM 870 N N . ASP A 1 114 ? -0.047 3.450 -14.487 1.00 97.75 114 ASP A N 1
ATOM 871 C CA . ASP A 1 114 ? -0.563 2.083 -14.627 1.00 97.75 114 ASP A CA 1
ATOM 872 C C . ASP A 1 114 ? -0.848 1.702 -16.088 1.00 97.75 114 ASP A C 1
ATOM 874 O O . ASP A 1 114 ? -0.622 0.570 -16.507 1.00 97.75 114 ASP A O 1
ATOM 878 N N . GLY A 1 115 ? -1.281 2.660 -16.915 1.00 97.44 115 GLY A N 1
ATOM 879 C CA . GLY A 1 115 ? -1.455 2.440 -18.353 1.00 97.44 115 GLY A CA 1
ATOM 880 C C . GLY A 1 115 ? -0.153 2.145 -19.098 1.00 97.44 115 GLY A C 1
ATOM 881 O O . GLY A 1 115 ? -0.196 1.495 -20.139 1.00 97.44 115 GLY A O 1
ATOM 882 N N . GLN A 1 116 ? 0.979 2.603 -18.567 1.00 97.19 116 GLN A N 1
ATOM 883 C CA . GLN A 1 116 ? 2.302 2.391 -19.148 1.00 97.19 116 GLN A CA 1
ATOM 884 C C . GLN A 1 116 ? 2.978 1.139 -18.584 1.00 97.19 116 GLN A C 1
ATOM 886 O O . GLN A 1 116 ? 3.627 0.414 -19.333 1.00 97.19 116 GLN A O 1
ATOM 891 N N . SER A 1 117 ? 2.828 0.874 -17.282 1.00 97.50 117 SER A N 1
ATOM 892 C CA . SER A 1 117 ? 3.476 -0.260 -16.612 1.00 97.50 117 SER A CA 1
ATOM 893 C C . SER A 1 117 ? 2.658 -1.553 -16.642 1.00 97.50 117 SER A C 1
ATOM 895 O O . SER A 1 117 ? 3.231 -2.634 -16.534 1.00 97.50 117 SER A O 1
ATOM 897 N N . GLY A 1 118 ? 1.329 -1.472 -16.770 1.00 97.81 118 GLY A N 1
ATOM 898 C CA . GLY A 1 118 ? 0.435 -2.627 -16.656 1.00 97.81 118 GLY A CA 1
ATOM 899 C C . GLY A 1 118 ? 0.389 -3.229 -15.246 1.00 97.81 118 GLY A C 1
ATOM 900 O O . GLY A 1 118 ? 0.055 -4.406 -15.095 1.00 97.81 118 GLY A O 1
ATOM 901 N N . TYR A 1 119 ? 0.733 -2.447 -14.222 1.00 98.12 119 TYR A N 1
ATOM 902 C CA . TYR A 1 119 ? 0.921 -2.921 -12.852 1.00 98.12 119 TYR A CA 1
ATOM 903 C C . TYR A 1 119 ? -0.340 -3.563 -12.260 1.00 98.12 119 TYR A C 1
ATOM 905 O O . TYR A 1 119 ? -0.282 -4.662 -11.708 1.00 98.12 119 TYR A O 1
ATOM 913 N N . SER A 1 120 ? -1.508 -2.947 -12.453 1.00 97.38 120 SER A N 1
ATOM 914 C CA . SER A 1 120 ? -2.801 -3.494 -12.030 1.00 97.38 120 SER A CA 1
ATOM 915 C C . SER A 1 120 ? -3.089 -4.855 -12.665 1.00 97.38 120 SER A C 1
ATOM 917 O O . SER A 1 120 ? -3.536 -5.779 -11.986 1.00 97.38 120 SER A O 1
ATOM 919 N N . ASN A 1 121 ? -2.771 -5.024 -13.952 1.00 97.94 121 ASN A N 1
ATOM 920 C CA . ASN A 1 121 ? -2.945 -6.296 -14.650 1.00 97.94 121 ASN A CA 1
ATOM 921 C C . ASN A 1 121 ? -2.052 -7.402 -14.089 1.00 97.94 121 ASN A C 1
ATOM 923 O O . ASN A 1 121 ? -2.487 -8.554 -14.076 1.00 97.94 121 ASN A O 1
ATOM 927 N N . ALA A 1 122 ? -0.850 -7.059 -13.623 1.00 97.94 122 ALA A N 1
ATOM 928 C CA . ALA A 1 122 ? 0.070 -8.011 -13.015 1.00 97.94 122 ALA A CA 1
ATOM 929 C C . ALA A 1 122 ? -0.421 -8.508 -11.645 1.00 97.94 122 ALA A C 1
ATOM 931 O O . ALA A 1 122 ? -0.182 -9.661 -11.295 1.00 97.94 122 ALA A O 1
ATOM 932 N N . ILE A 1 123 ? -1.133 -7.669 -10.881 1.00 97.44 123 ILE A N 1
A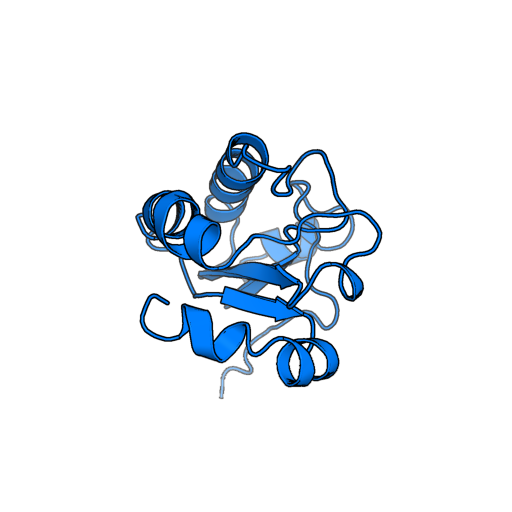TOM 933 C CA . ILE A 1 123 ? -1.491 -7.978 -9.486 1.00 97.44 123 ILE A CA 1
ATOM 934 C C . ILE A 1 123 ? -2.960 -8.371 -9.287 1.00 97.44 123 ILE A C 1
ATOM 936 O O . ILE A 1 123 ? -3.284 -8.966 -8.263 1.00 97.44 123 ILE A O 1
ATOM 940 N N . LYS A 1 124 ? -3.854 -8.093 -10.249 1.00 95.50 124 LYS A N 1
ATOM 941 C CA . LYS A 1 124 ? -5.314 -8.286 -10.107 1.00 95.50 124 LYS A CA 1
ATOM 942 C C . LYS A 1 124 ? -5.753 -9.698 -9.711 1.00 95.50 124 LYS A C 1
ATOM 944 O O . LYS A 1 124 ? -6.793 -9.842 -9.091 1.00 95.50 124 LYS A O 1
ATOM 949 N N . GLY A 1 125 ? -4.998 -10.732 -10.091 1.00 96.25 125 GLY A N 1
ATOM 950 C CA . GLY A 1 125 ? -5.319 -12.123 -9.742 1.00 96.25 125 GLY A CA 1
ATOM 951 C C . GLY A 1 125 ? -4.977 -12.488 -8.296 1.00 96.25 125 GLY A C 1
ATOM 952 O O . GLY A 1 125 ? -5.392 -13.537 -7.815 1.00 96.25 125 GLY A O 1
ATOM 953 N N . SER A 1 126 ? -4.216 -11.627 -7.622 1.00 95.62 126 SER A N 1
ATOM 954 C CA . SER A 1 126 ? -3.683 -11.857 -6.283 1.00 95.6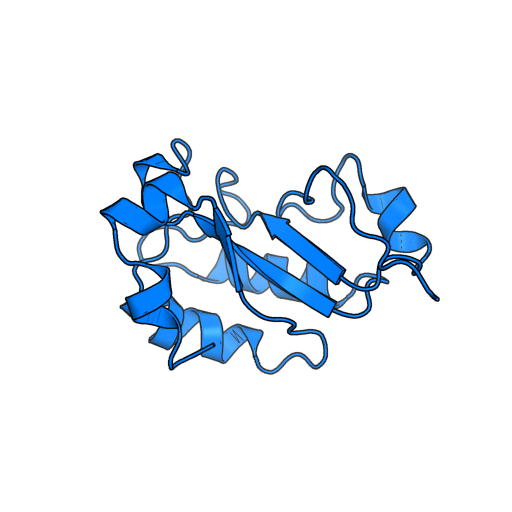2 126 SER A CA 1
ATOM 955 C C . SER A 1 126 ? -4.292 -10.940 -5.232 1.00 95.62 126 SER A C 1
ATOM 957 O O . SER A 1 126 ? -4.041 -11.176 -4.053 1.00 95.62 126 SER A O 1
ATOM 959 N N . VAL A 1 127 ? -5.036 -9.899 -5.627 1.00 89.44 127 VAL A N 1
ATOM 960 C CA . VAL A 1 127 ? -5.701 -8.927 -4.737 1.00 89.44 127 VAL A CA 1
ATOM 961 C C . VAL A 1 127 ? -7.081 -9.432 -4.355 1.00 89.44 127 VAL A C 1
ATOM 963 O O . VAL A 1 127 ? -7.836 -9.850 -5.251 1.00 89.44 127 VAL A O 1
#

Organism: Trifolium subterraneum (NCBI:txid3900)